Protein AF-A0A6B3HU28-F1 (afdb_monomer_lite)

Radius of gyration: 21.32 Å; chains: 1; bounding box: 40×39×51 Å

Secondary structure (DSSP, 8-state):
-------SSS-EEEEEEEEEE-TTS-EEEEEEEEESS-SS---EEEEEEEE-S-SSTT-PPPPPSS--SSSPTT------TTHHHHHHHTT----

Foldseek 3Di:
DDDDDDDPPWDKDKDWDWADQDPQRKIKIWIWIFTPPDPDTDIDTDDIDIDGPDPPVPDDPPQPPDVPDPVDPPDDDDDCVCVQVVCVVVVNPDD

Sequence (95 aa):
QSPLLIPADTAVRLQVRVGAADAHGSRSLDLFSCREDATTPHWTAHATGVLTADATTRKPPPAPDDPGSWPPPGAVPIPVDDLYERFQVSGYGYG

pLDDT: mean 90.23, std 8.97, range [58.81, 97.94]

Structure (mmCIF, N/CA/C/O backbone):
data_AF-A0A6B3HU28-F1
#
_entry.id   AF-A0A6B3HU28-F1
#
loop_
_atom_site.group_PDB
_atom_site.id
_atom_site.type_symbol
_atom_site.label_atom_id
_atom_site.label_alt_id
_atom_site.label_comp_id
_atom_site.label_asym_id
_atom_site.label_entity_id
_atom_site.label_seq_id
_atom_site.pdbx_PDB_ins_code
_atom_site.Cartn_x
_atom_site.Cartn_y
_atom_site.Cartn_z
_atom_site.occupancy
_atom_site.B_iso_or_equiv
_atom_site.auth_seq_id
_atom_site.auth_comp_id
_atom_site.auth_asym_id
_atom_site.auth_atom_id
_atom_site.pdbx_PDB_model_num
ATOM 1 N N . GLN A 1 1 ? 4.079 -3.461 12.799 1.00 74.31 1 GLN A N 1
ATOM 2 C CA . GLN A 1 1 ? 3.248 -2.823 11.756 1.00 74.31 1 GLN A CA 1
ATOM 3 C C . GLN A 1 1 ? 2.081 -3.759 11.513 1.00 74.31 1 GLN A C 1
ATOM 5 O O . GLN A 1 1 ? 2.338 -4.950 11.377 1.00 74.31 1 GLN A O 1
ATOM 10 N N . SER A 1 2 ? 0.843 -3.266 11.546 1.00 91.56 2 SER A N 1
ATOM 11 C CA . SER A 1 2 ? -0.360 -4.104 11.421 1.00 91.56 2 SER A CA 1
ATOM 12 C C . SER A 1 2 ? -1.111 -3.789 10.122 1.00 91.56 2 SER A C 1
ATOM 14 O O . SER A 1 2 ? -1.118 -2.626 9.720 1.00 91.56 2 SER A O 1
ATOM 16 N N . PRO A 1 3 ? -1.776 -4.757 9.467 1.00 94.88 3 PRO A N 1
ATOM 17 C CA . PRO A 1 3 ? -2.641 -4.478 8.320 1.00 94.88 3 PRO A CA 1
ATOM 18 C C . PRO A 1 3 ? -3.788 -3.527 8.677 1.00 94.88 3 PRO A C 1
ATOM 20 O O . PRO A 1 3 ? -4.277 -3.525 9.809 1.00 94.88 3 PRO A O 1
ATOM 23 N N . LEU A 1 4 ? -4.225 -2.727 7.705 1.00 94.69 4 LEU A N 1
ATOM 24 C CA . LEU A 1 4 ? -5.441 -1.927 7.809 1.00 94.69 4 LEU A CA 1
ATOM 25 C C . LEU A 1 4 ? -6.616 -2.736 7.257 1.00 94.69 4 LEU A C 1
ATOM 27 O O . LEU A 1 4 ? -6.712 -2.942 6.051 1.00 94.69 4 LEU A O 1
ATOM 31 N N . LEU A 1 5 ? -7.501 -3.193 8.140 1.00 92.44 5 LEU A N 1
ATOM 32 C CA . LEU A 1 5 ? -8.743 -3.848 7.736 1.00 92.44 5 LEU A CA 1
ATOM 33 C C . LEU A 1 5 ? -9.762 -2.788 7.311 1.00 92.44 5 LEU A C 1
ATOM 35 O O . LEU A 1 5 ? -10.014 -1.849 8.067 1.00 92.44 5 LEU A O 1
ATOM 39 N N . ILE A 1 6 ? -10.350 -2.957 6.125 1.00 91.06 6 ILE A N 1
ATOM 40 C CA . ILE A 1 6 ? -11.414 -2.093 5.605 1.00 91.06 6 ILE A CA 1
ATOM 41 C C . ILE A 1 6 ? -12.757 -2.794 5.841 1.00 91.06 6 ILE A C 1
ATOM 43 O O . ILE A 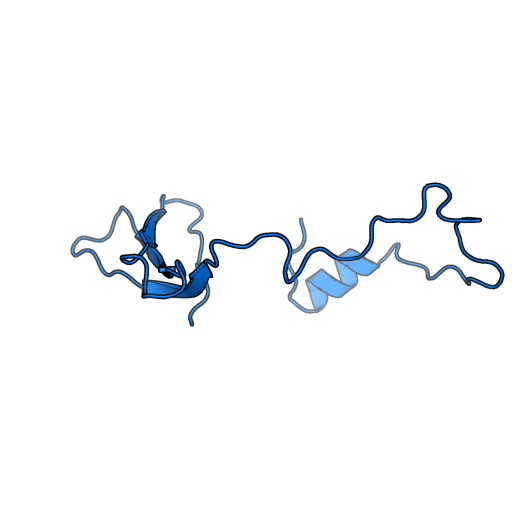1 6 ? -13.022 -3.817 5.209 1.00 91.06 6 ILE A O 1
ATOM 47 N N . PRO A 1 7 ? -13.588 -2.301 6.772 1.00 90.94 7 PRO A N 1
ATOM 48 C CA . PRO A 1 7 ? -14.923 -2.841 6.997 1.00 90.94 7 PRO A CA 1
ATOM 49 C C . PRO A 1 7 ? -15.819 -2.536 5.794 1.00 90.94 7 PRO A C 1
ATOM 51 O O . PRO A 1 7 ? -15.690 -1.481 5.179 1.00 90.94 7 PRO A O 1
ATOM 54 N N . ALA A 1 8 ? -16.738 -3.442 5.467 1.00 90.38 8 ALA A N 1
ATOM 55 C CA . ALA A 1 8 ? -17.664 -3.245 4.348 1.00 90.38 8 ALA A CA 1
ATOM 56 C C . ALA A 1 8 ? -18.753 -2.196 4.647 1.00 90.38 8 ALA A C 1
ATOM 58 O O . ALA A 1 8 ? -19.343 -1.631 3.732 1.00 90.38 8 ALA A O 1
ATOM 59 N N . ASP A 1 9 ? -19.029 -1.964 5.927 1.00 93.81 9 ASP A N 1
ATOM 60 C CA . ASP A 1 9 ? -20.201 -1.260 6.445 1.00 93.81 9 ASP A CA 1
ATOM 61 C C . ASP A 1 9 ? -19.872 0.033 7.202 1.00 93.81 9 ASP A C 1
ATOM 63 O O . ASP A 1 9 ? -20.758 0.857 7.426 1.00 93.81 9 ASP A O 1
ATOM 67 N N . THR A 1 10 ? -18.604 0.238 7.560 1.00 92.75 10 THR A N 1
ATOM 68 C CA . THR A 1 10 ? -18.171 1.385 8.361 1.00 92.75 10 THR A CA 1
ATOM 69 C C . THR A 1 10 ? -16.933 2.028 7.757 1.00 92.75 10 THR A C 1
ATOM 71 O O . THR A 1 10 ? -15.963 1.358 7.399 1.00 92.75 10 THR A O 1
ATOM 74 N N . ALA A 1 11 ? -16.925 3.358 7.730 1.00 94.06 11 ALA A N 1
ATOM 75 C CA . ALA A 1 11 ? -15.740 4.126 7.399 1.00 94.06 11 ALA A CA 1
ATOM 76 C C . ALA A 1 11 ? -14.633 4.015 8.469 1.00 94.06 11 ALA A C 1
ATOM 78 O O . ALA A 1 11 ? -14.839 3.723 9.654 1.00 94.06 11 ALA A O 1
ATOM 79 N N . VAL A 1 12 ? -13.405 4.264 8.017 1.00 95.94 12 VAL A N 1
ATOM 80 C CA . VAL A 1 12 ? -12.207 4.283 8.852 1.00 95.94 12 VAL A CA 1
ATOM 81 C C . VAL A 1 12 ? -11.580 5.667 8.777 1.00 95.94 12 VAL A C 1
ATOM 83 O O . VAL A 1 12 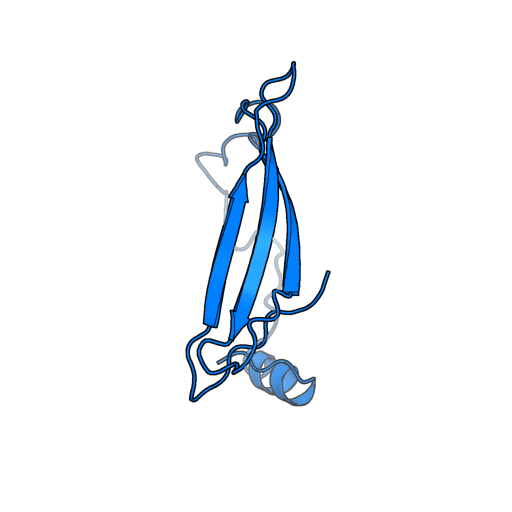? -11.318 6.188 7.695 1.00 95.94 12 VAL A O 1
ATOM 86 N N . ARG A 1 13 ? -11.295 6.259 9.937 1.00 95.38 13 ARG A N 1
ATOM 87 C CA . ARG A 1 13 ? -10.545 7.511 10.028 1.00 95.38 13 ARG A CA 1
ATOM 88 C C . ARG A 1 13 ? -9.065 7.217 9.867 1.00 95.38 13 ARG A C 1
ATOM 90 O O . ARG A 1 13 ? -8.513 6.403 10.606 1.00 95.38 13 ARG A O 1
ATOM 97 N N . LEU A 1 14 ? -8.426 7.921 8.942 1.00 96.25 14 LEU A N 1
ATOM 98 C CA . LEU A 1 14 ? -6.985 7.867 8.733 1.00 96.25 14 LEU A CA 1
ATOM 99 C C . LEU A 1 14 ? -6.318 9.092 9.344 1.00 96.25 14 LEU A C 1
ATOM 101 O O . LEU A 1 14 ? -6.815 10.211 9.232 1.00 96.25 14 LEU A O 1
ATOM 105 N N . GLN A 1 15 ? -5.165 8.875 9.968 1.00 97.12 15 GLN A N 1
ATOM 106 C CA . GLN A 1 15 ? -4.317 9.949 10.454 1.00 97.12 15 GLN A CA 1
ATOM 107 C C . GLN A 1 15 ? -2.886 9.718 9.995 1.00 97.12 15 GLN A C 1
ATOM 109 O O . GLN A 1 15 ? -2.265 8.713 10.334 1.00 97.12 15 GLN A O 1
ATOM 114 N N . VAL A 1 16 ? -2.361 10.696 9.265 1.00 97.75 16 VAL A N 1
ATOM 115 C CA . VAL A 1 16 ? -0.958 10.754 8.872 1.00 97.75 16 VAL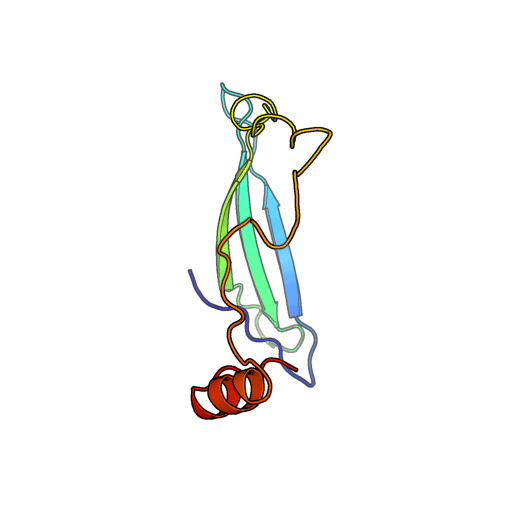 A CA 1
ATOM 116 C C . VAL A 1 16 ? -0.285 11.819 9.723 1.00 97.75 16 VAL A C 1
ATOM 118 O O . VAL A 1 16 ? -0.689 12.981 9.700 1.00 97.75 16 VAL A O 1
ATOM 121 N N . ARG A 1 17 ? 0.718 11.426 10.505 1.00 97.94 17 ARG A N 1
ATOM 122 C CA . ARG A 1 17 ? 1.525 12.344 11.309 1.00 97.94 17 ARG A CA 1
ATOM 123 C C . ARG A 1 17 ? 2.860 12.547 10.624 1.00 97.94 17 ARG A C 1
ATOM 125 O O . ARG A 1 17 ? 3.519 11.579 10.259 1.00 97.94 17 ARG A O 1
ATOM 132 N N . VAL A 1 18 ? 3.241 13.810 10.470 1.00 97.50 18 VAL A N 1
ATOM 133 C CA . VAL A 1 18 ? 4.546 14.197 9.941 1.00 97.50 18 VAL A CA 1
ATOM 134 C C . VAL A 1 18 ? 5.280 14.982 11.015 1.00 97.50 18 VAL A C 1
ATOM 136 O O . VAL A 1 18 ? 4.770 15.984 11.518 1.00 97.50 18 VAL A O 1
ATOM 139 N N . GLY A 1 19 ? 6.464 14.503 11.378 1.00 96.44 19 GLY A N 1
ATOM 140 C CA . GLY A 1 19 ? 7.318 15.135 12.370 1.00 96.44 19 GLY A CA 1
ATOM 141 C C . GLY A 1 19 ? 7.925 16.458 11.898 1.00 96.44 19 GLY A C 1
ATOM 142 O O . GLY A 1 19 ? 7.897 16.834 10.716 1.00 96.44 19 GLY A O 1
ATOM 143 N N . ALA A 1 20 ? 8.529 17.167 12.852 1.00 95.88 20 ALA A N 1
ATOM 144 C CA . ALA A 1 20 ? 9.422 18.273 12.536 1.00 95.88 20 ALA A CA 1
ATOM 145 C C . ALA A 1 20 ? 10.585 17.783 11.658 1.00 95.88 20 ALA A C 1
ATOM 147 O O . ALA A 1 20 ? 10.943 16.605 11.680 1.00 95.88 20 ALA A O 1
ATOM 148 N N . ALA A 1 21 ? 11.150 18.696 10.869 1.00 94.56 21 ALA A N 1
ATOM 149 C CA . ALA A 1 21 ? 12.367 18.397 10.134 1.00 94.56 21 ALA A CA 1
ATOM 150 C C . ALA A 1 21 ? 13.535 18.260 11.115 1.00 94.56 21 ALA A C 1
ATOM 152 O O . ALA A 1 21 ? 13.672 19.076 12.028 1.00 94.56 21 ALA A O 1
ATOM 153 N N . ASP A 1 22 ? 14.368 17.248 10.907 1.00 91.06 22 ASP A N 1
ATOM 154 C CA . ASP A 1 22 ? 15.667 17.139 11.554 1.00 91.06 22 ASP A CA 1
ATOM 155 C C . ASP A 1 22 ? 16.705 18.069 10.895 1.00 91.06 22 ASP A C 1
ATOM 157 O O . ASP A 1 22 ? 16.403 18.833 9.971 1.00 91.06 22 ASP A O 1
ATOM 161 N N . ALA A 1 23 ? 17.953 18.000 11.366 1.00 89.38 23 ALA A N 1
ATOM 162 C CA . ALA A 1 23 ? 19.061 18.803 10.846 1.00 89.38 23 ALA A CA 1
ATOM 163 C C . ALA A 1 23 ? 19.359 18.569 9.350 1.00 89.38 23 ALA A C 1
ATOM 165 O O . ALA A 1 23 ? 19.982 19.416 8.712 1.00 89.38 23 ALA A O 1
ATOM 166 N N . HIS A 1 24 ? 18.908 17.448 8.784 1.00 85.62 24 HIS A N 1
ATOM 167 C CA . HIS A 1 24 ? 19.071 17.083 7.377 1.00 85.62 24 HIS A CA 1
ATOM 168 C C . HIS A 1 24 ? 17.799 17.335 6.552 1.00 85.62 24 HIS A C 1
ATOM 170 O O . HIS A 1 24 ? 17.731 16.954 5.384 1.00 85.62 24 HIS A O 1
ATOM 176 N N . GLY A 1 25 ? 16.779 17.967 7.142 1.00 88.69 25 GLY A N 1
ATOM 177 C CA . GLY A 1 25 ? 15.498 18.217 6.487 1.00 88.69 25 GLY A CA 1
ATOM 178 C C . GLY A 1 25 ? 14.587 16.988 6.403 1.00 88.69 25 GLY A C 1
ATOM 179 O O . GLY A 1 25 ? 13.533 17.071 5.769 1.00 88.69 25 GLY A O 1
ATOM 180 N N . SER A 1 26 ? 14.960 15.863 7.022 1.00 92.44 26 SER A N 1
ATOM 181 C CA . SER A 1 26 ? 14.150 14.644 7.028 1.00 92.44 26 SER A CA 1
ATOM 182 C C . SER A 1 26 ? 13.070 14.705 8.104 1.00 92.44 26 SER A C 1
ATOM 184 O O . SER A 1 26 ? 13.242 15.342 9.140 1.00 92.44 26 SER A O 1
ATOM 186 N N . ARG A 1 27 ? 11.927 14.062 7.863 1.00 95.94 27 ARG A N 1
ATOM 187 C CA . ARG A 1 27 ? 10.758 14.085 8.753 1.00 95.94 27 ARG A CA 1
ATOM 188 C C . ARG A 1 27 ? 10.278 12.671 9.021 1.00 95.94 27 ARG A C 1
ATOM 190 O O . ARG A 1 27 ? 10.164 11.884 8.084 1.00 95.94 27 ARG A O 1
ATOM 197 N N . SER A 1 28 ? 9.940 12.359 10.269 1.00 96.50 28 SER A N 1
ATOM 198 C CA . SER A 1 28 ? 9.233 11.112 10.569 1.00 96.50 28 SER A CA 1
ATOM 199 C C . SER A 1 28 ? 7.833 11.134 9.952 1.00 96.50 28 SER A C 1
ATOM 201 O O . SER A 1 28 ? 7.197 12.187 9.869 1.00 96.50 28 SER A O 1
ATOM 203 N N . LEU A 1 29 ? 7.364 9.973 9.513 1.00 97.31 29 LEU A N 1
ATOM 204 C CA . LEU A 1 29 ? 6.026 9.742 8.985 1.00 97.31 29 LEU A CA 1
ATOM 205 C C . LEU A 1 29 ? 5.411 8.572 9.739 1.00 97.31 29 LEU A C 1
ATOM 207 O O . LEU A 1 29 ? 5.989 7.490 9.736 1.00 97.31 29 LEU A O 1
ATOM 211 N N . ASP A 1 30 ? 4.217 8.754 10.285 1.00 97.56 30 ASP A N 1
ATOM 212 C CA . ASP A 1 30 ? 3.456 7.680 10.918 1.00 97.56 30 ASP A CA 1
ATOM 213 C C . ASP A 1 30 ? 2.023 7.660 10.375 1.00 97.56 30 ASP A C 1
ATOM 215 O O . ASP A 1 30 ? 1.358 8.695 10.308 1.00 97.56 30 ASP A O 1
ATOM 219 N N . LEU A 1 31 ? 1.535 6.479 9.997 1.00 97.69 31 LEU A N 1
ATOM 220 C CA . LEU A 1 31 ? 0.176 6.254 9.509 1.00 97.69 31 LEU A CA 1
ATOM 221 C C . LEU A 1 31 ? -0.609 5.435 10.529 1.00 97.69 31 LEU A C 1
ATOM 223 O O . LEU A 1 31 ? -0.265 4.286 10.821 1.00 97.69 31 LEU A O 1
ATOM 227 N N . PHE A 1 32 ? -1.713 6.007 10.995 1.00 97.25 32 PHE A N 1
ATOM 228 C CA . PHE A 1 32 ? -2.644 5.372 11.911 1.00 97.25 32 PHE A CA 1
ATOM 229 C C . PHE A 1 32 ? -4.043 5.288 11.318 1.00 97.25 32 PHE A C 1
ATOM 231 O O . PHE A 1 32 ? -4.430 6.099 10.473 1.00 97.25 32 PHE A O 1
ATOM 238 N N . SER A 1 33 ? -4.830 4.349 11.833 1.00 96.62 33 SER A N 1
ATOM 239 C CA . SER A 1 33 ? -6.265 4.310 11.589 1.00 96.62 33 SER A CA 1
ATOM 240 C C . SER A 1 33 ? -7.064 4.093 12.868 1.00 96.62 33 SER A C 1
ATOM 242 O O . SER A 1 33 ? -6.557 3.548 13.850 1.00 96.62 33 SER A O 1
ATOM 244 N N . CYS A 1 34 ? -8.321 4.520 12.849 1.00 95.44 34 CYS A N 1
ATOM 245 C CA . CYS A 1 34 ? -9.307 4.214 13.873 1.00 95.44 34 CYS A CA 1
ATOM 246 C C . CYS A 1 34 ? -10.668 4.041 13.202 1.00 95.44 34 CYS A C 1
ATOM 248 O O . CYS A 1 34 ? -11.057 4.870 12.376 1.00 95.44 34 CYS A O 1
ATOM 250 N N . ARG A 1 35 ? -11.430 3.015 13.588 1.00 93.81 35 ARG A N 1
ATOM 251 C CA . ARG A 1 35 ? -12.822 2.886 13.139 1.00 93.81 35 ARG A CA 1
ATOM 252 C C . ARG A 1 35 ? -13.637 4.118 13.536 1.00 93.81 35 ARG A C 1
ATOM 254 O O . ARG A 1 35 ? -13.376 4.747 14.571 1.00 93.81 35 ARG A O 1
ATOM 261 N N . GLU A 1 36 ? -14.591 4.491 12.694 1.00 92.31 36 GLU A N 1
ATOM 262 C CA . GLU A 1 36 ? -15.465 5.632 12.968 1.00 92.31 36 GLU A CA 1
ATOM 263 C C . GLU A 1 36 ? -16.525 5.314 14.032 1.00 92.31 36 GLU A C 1
ATOM 265 O O . GLU A 1 36 ? -16.793 6.150 14.888 1.00 92.31 36 GLU A O 1
ATOM 270 N N . ASP A 1 37 ? -17.032 4.080 14.052 1.00 91.06 37 ASP A N 1
ATOM 271 C CA . ASP A 1 37 ? -18.070 3.592 14.974 1.00 91.06 37 ASP A CA 1
ATOM 272 C C . ASP A 1 37 ? -17.560 3.163 16.363 1.00 91.06 37 ASP A C 1
ATOM 274 O O . ASP A 1 37 ? -18.335 2.706 17.205 1.00 91.06 37 ASP A O 1
ATOM 278 N N . ALA A 1 38 ? -16.260 3.300 16.633 1.00 88.12 38 ALA A N 1
ATOM 279 C CA . ALA A 1 38 ? -15.685 2.906 17.912 1.00 88.12 38 ALA A CA 1
ATOM 280 C C . ALA A 1 38 ? -16.134 3.853 19.040 1.00 88.12 38 ALA A C 1
ATOM 282 O O . ALA A 1 38 ? -15.812 5.043 19.028 1.00 88.12 38 ALA A O 1
ATOM 283 N N . THR A 1 39 ? -16.802 3.306 20.062 1.00 87.50 39 THR A N 1
ATOM 284 C CA . THR A 1 39 ? -17.247 4.052 21.258 1.00 87.50 39 THR A CA 1
ATOM 285 C C . THR A 1 39 ? -16.091 4.708 22.012 1.00 87.50 39 THR A C 1
ATOM 287 O O . THR A 1 39 ? -16.249 5.776 22.595 1.00 87.50 39 THR A O 1
ATOM 290 N N . THR A 1 40 ? -14.911 4.086 21.988 1.00 90.31 40 THR A N 1
ATOM 291 C CA . THR A 1 40 ? -13.646 4.676 22.433 1.00 90.31 40 THR A CA 1
ATOM 292 C C . THR A 1 40 ? -12.639 4.583 21.287 1.00 90.31 40 THR A C 1
ATOM 294 O O . THR A 1 40 ? -12.327 3.470 20.858 1.00 90.31 40 THR A O 1
ATOM 297 N N . PRO A 1 41 ? -12.126 5.714 20.765 1.00 89.75 41 PRO A N 1
ATOM 298 C CA . PRO A 1 41 ? -11.185 5.695 19.653 1.00 89.75 41 PRO A CA 1
ATOM 299 C C . PRO A 1 41 ? -9.896 4.952 20.014 1.00 89.75 41 PRO A C 1
ATOM 301 O O . PRO A 1 41 ? -9.162 5.368 20.911 1.00 89.75 41 PRO A O 1
ATOM 304 N N . HIS A 1 42 ? -9.596 3.885 19.279 1.00 92.19 42 HIS A N 1
ATOM 305 C CA . HIS A 1 42 ? -8.338 3.154 19.387 1.00 92.19 42 HIS A CA 1
ATOM 306 C C . HIS A 1 42 ? -7.551 3.287 18.081 1.00 92.19 42 HIS A C 1
ATOM 308 O O . HIS A 1 42 ? -7.917 2.712 17.054 1.00 92.19 42 HIS A O 1
ATOM 314 N N . TRP A 1 43 ? -6.463 4.056 18.126 1.00 95.94 43 TRP A N 1
ATOM 315 C CA . TRP A 1 43 ? -5.598 4.283 16.971 1.00 95.94 43 TRP A CA 1
ATOM 316 C C . TRP A 1 43 ? -4.598 3.140 16.803 1.00 95.94 43 TRP A C 1
ATOM 318 O O . TRP A 1 43 ? -3.798 2.869 17.695 1.00 95.94 43 TRP A O 1
ATOM 328 N N . THR A 1 44 ? -4.609 2.499 15.637 1.00 96.06 44 THR A N 1
ATOM 329 C CA . THR A 1 44 ? -3.683 1.415 15.282 1.00 96.06 44 THR A CA 1
ATOM 330 C C . THR A 1 44 ? -2.635 1.928 14.304 1.00 96.06 44 THR A C 1
ATOM 332 O O . THR A 1 44 ? -2.988 2.573 13.323 1.00 96.06 44 THR A O 1
ATOM 335 N N . ALA A 1 45 ? -1.354 1.652 14.560 1.00 96.88 45 ALA A N 1
ATOM 336 C CA . ALA A 1 45 ? -0.254 2.019 13.667 1.00 96.88 45 ALA A CA 1
ATOM 337 C C . ALA A 1 45 ? -0.093 0.998 12.528 1.00 96.88 45 ALA A C 1
ATOM 339 O O . ALA A 1 45 ? 0.095 -0.199 12.775 1.00 96.88 45 ALA A O 1
ATOM 340 N N . HIS A 1 46 ? -0.102 1.478 11.286 1.00 97.06 46 HIS A N 1
ATOM 341 C CA . HIS A 1 46 ? -0.010 0.638 10.089 1.00 97.06 46 HIS A CA 1
ATOM 342 C C . HIS A 1 46 ? 1.334 0.759 9.390 1.00 97.06 46 HIS A C 1
ATOM 344 O O . HIS A 1 46 ? 1.945 -0.258 9.075 1.00 97.06 46 HIS A O 1
ATOM 350 N N . ALA A 1 47 ? 1.802 1.990 9.194 1.00 96.69 47 ALA A N 1
ATOM 351 C CA . ALA A 1 47 ? 3.062 2.279 8.526 1.00 96.69 47 ALA A CA 1
ATOM 352 C C . ALA A 1 47 ? 3.839 3.359 9.285 1.00 96.69 47 ALA A C 1
ATOM 354 O O . ALA A 1 47 ? 3.253 4.225 9.930 1.00 96.69 47 ALA A O 1
ATOM 355 N N . THR A 1 48 ? 5.164 3.291 9.201 1.00 96.31 48 THR A N 1
ATOM 356 C CA . THR A 1 48 ? 6.098 4.268 9.767 1.00 96.31 48 THR A CA 1
ATOM 357 C C . THR A 1 48 ? 7.227 4.438 8.768 1.00 96.31 48 THR A C 1
ATOM 359 O O . THR A 1 48 ? 7.634 3.460 8.139 1.00 96.31 48 THR A O 1
ATOM 362 N N . GLY A 1 49 ? 7.752 5.642 8.618 1.00 94.56 49 GLY A N 1
ATOM 363 C CA . GLY A 1 49 ? 8.787 5.919 7.637 1.00 94.56 49 GLY A CA 1
ATOM 364 C C . GLY A 1 49 ? 9.454 7.266 7.844 1.00 94.56 49 GLY A C 1
ATOM 365 O O . GLY A 1 49 ? 9.221 7.958 8.834 1.00 94.56 49 GLY A O 1
ATOM 366 N N . VAL A 1 50 ? 10.301 7.625 6.886 1.00 94.75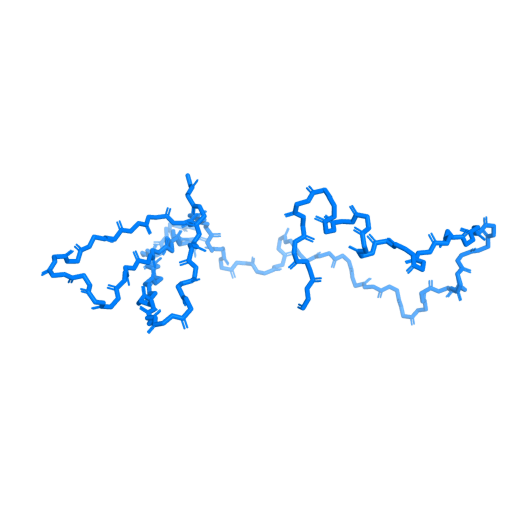 50 VAL A N 1
ATOM 367 C CA . VAL A 1 50 ? 11.019 8.897 6.868 1.00 94.75 50 VAL A CA 1
ATOM 368 C C . VAL A 1 50 ? 10.831 9.538 5.501 1.00 94.75 50 VAL A C 1
ATOM 370 O O . VAL A 1 50 ? 11.074 8.906 4.473 1.00 94.75 50 VAL A O 1
ATOM 373 N N . LEU A 1 51 ? 10.397 10.794 5.498 1.00 92.31 51 LEU A N 1
ATOM 374 C CA . LEU A 1 51 ? 10.360 11.650 4.319 1.00 92.31 51 LEU A CA 1
ATOM 375 C C . LEU A 1 51 ? 11.667 12.434 4.256 1.00 92.31 51 LEU A C 1
ATOM 377 O O . LEU A 1 51 ? 11.996 13.139 5.207 1.00 92.31 51 LEU A O 1
ATOM 381 N N . THR A 1 52 ? 12.399 12.338 3.153 1.00 89.88 52 THR A N 1
ATOM 382 C CA . THR A 1 52 ? 13.622 13.117 2.920 1.00 89.88 52 THR A CA 1
ATOM 383 C C . THR A 1 52 ? 13.305 14.332 2.052 1.00 89.88 52 THR A C 1
ATOM 385 O O . THR A 1 52 ? 12.499 14.241 1.129 1.00 89.88 52 THR A O 1
ATOM 388 N N . ALA A 1 53 ? 13.937 15.475 2.331 1.00 81.38 53 ALA A N 1
ATOM 389 C CA . ALA A 1 53 ? 13.754 16.692 1.530 1.00 81.38 53 ALA A CA 1
ATOM 390 C C . ALA A 1 53 ? 14.331 16.566 0.110 1.00 81.38 53 ALA A C 1
ATOM 392 O O . ALA A 1 53 ? 13.914 17.275 -0.803 1.00 81.38 53 ALA A O 1
ATOM 393 N N . ASP A 1 54 ? 15.291 15.662 -0.072 1.00 77.19 54 ASP A N 1
ATOM 394 C CA . ASP A 1 54 ? 15.947 15.448 -1.346 1.00 77.19 54 ASP A CA 1
ATOM 395 C C . ASP A 1 54 ? 15.265 14.332 -2.151 1.00 77.19 54 ASP A C 1
ATOM 397 O O . ASP A 1 54 ? 15.244 13.167 -1.749 1.00 77.19 54 ASP A O 1
ATOM 401 N N . ALA A 1 55 ? 14.715 14.706 -3.307 1.00 64.94 55 ALA A N 1
ATOM 402 C CA . ALA A 1 55 ? 14.178 13.778 -4.300 1.00 64.94 55 ALA A CA 1
ATOM 403 C C . ALA A 1 55 ? 15.268 13.220 -5.241 1.00 64.94 55 ALA A C 1
ATOM 405 O O . ALA A 1 55 ? 15.002 12.300 -6.015 1.00 64.94 55 ALA A O 1
ATOM 406 N N . THR A 1 56 ? 16.484 13.779 -5.217 1.00 61.41 56 THR A N 1
ATOM 407 C CA . THR A 1 56 ? 17.548 13.490 -6.192 1.00 61.41 56 THR A CA 1
ATOM 408 C C . THR A 1 56 ? 18.466 12.345 -5.774 1.00 61.41 56 THR A C 1
ATOM 410 O O . THR A 1 56 ? 18.879 11.570 -6.635 1.00 61.41 56 THR A O 1
ATOM 413 N N . THR A 1 57 ? 18.695 12.133 -4.475 1.00 58.81 57 THR A N 1
ATOM 414 C CA . THR A 1 57 ? 19.516 11.021 -3.945 1.00 58.81 57 THR A CA 1
ATOM 415 C C . THR A 1 57 ? 18.965 9.621 -4.242 1.00 58.81 57 THR A C 1
ATOM 417 O O . THR A 1 57 ? 19.693 8.638 -4.111 1.00 58.81 57 THR A O 1
ATOM 420 N N . ARG A 1 58 ? 17.705 9.502 -4.684 1.00 59.31 58 ARG A N 1
ATOM 421 C CA . ARG A 1 58 ? 17.091 8.238 -5.126 1.00 59.31 58 ARG A CA 1
ATOM 422 C C . ARG A 1 58 ? 16.252 8.411 -6.393 1.00 59.31 58 ARG A C 1
ATOM 424 O O . ARG A 1 58 ? 15.217 7.767 -6.544 1.00 59.31 58 ARG A O 1
ATOM 431 N N . LYS A 1 59 ? 16.663 9.287 -7.311 1.00 66.31 59 LYS A N 1
ATOM 432 C CA . LYS A 1 59 ? 16.057 9.295 -8.645 1.00 66.31 59 LYS A CA 1
ATOM 433 C C . LYS A 1 59 ? 16.674 8.132 -9.435 1.00 66.31 59 LYS A C 1
ATOM 435 O O . LYS A 1 59 ? 17.875 8.190 -9.702 1.00 66.31 59 LYS A O 1
ATOM 440 N N . PRO A 1 60 ? 15.924 7.068 -9.791 1.00 72.38 60 PRO A N 1
ATOM 441 C CA . PRO A 1 60 ? 16.439 6.101 -10.751 1.00 72.38 60 PRO A CA 1
ATOM 442 C C . PRO A 1 60 ? 16.822 6.845 -12.041 1.00 72.38 60 PRO A C 1
ATOM 444 O O . PRO A 1 60 ? 16.218 7.885 -12.339 1.00 72.38 60 PRO A O 1
ATOM 447 N N . PRO A 1 61 ? 17.833 6.368 -12.791 1.00 76.44 61 PRO A N 1
ATOM 448 C CA . PRO A 1 61 ? 18.138 6.952 -14.089 1.00 76.44 61 PRO A CA 1
ATOM 449 C C . PRO A 1 61 ? 16.845 7.041 -14.914 1.00 76.44 61 PRO A C 1
ATOM 451 O O . PRO A 1 61 ? 15.980 6.169 -14.769 1.00 76.44 61 PRO A O 1
ATOM 454 N N . PRO A 1 62 ? 16.666 8.108 -15.716 1.00 75.56 62 PRO A N 1
ATOM 455 C CA . PRO A 1 62 ? 15.501 8.203 -16.583 1.00 75.56 62 PRO A CA 1
ATOM 456 C C . PRO A 1 62 ? 15.385 6.911 -17.393 1.00 75.56 62 PRO A C 1
ATOM 458 O O . PRO A 1 62 ? 16.401 6.362 -17.831 1.00 75.56 62 PRO A O 1
ATOM 461 N N . ALA A 1 63 ? 14.157 6.408 -17.540 1.00 79.31 63 ALA A N 1
ATOM 462 C CA . ALA A 1 63 ? 13.913 5.306 -18.456 1.00 79.31 63 ALA A CA 1
ATOM 463 C C . ALA A 1 63 ? 14.475 5.694 -19.836 1.00 79.31 63 ALA A C 1
ATOM 465 O O . ALA A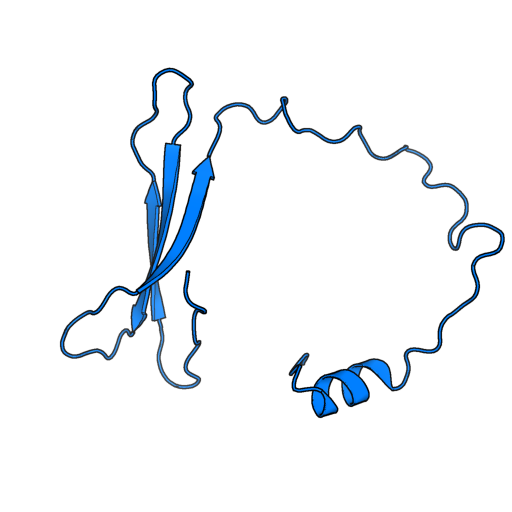 1 63 ? 14.389 6.871 -20.201 1.00 79.31 63 ALA A O 1
ATOM 466 N N . PRO A 1 64 ? 15.092 4.756 -20.570 1.00 78.94 64 PRO A N 1
ATOM 467 C CA . PRO A 1 64 ? 15.576 5.052 -21.908 1.00 78.94 64 PRO A CA 1
ATOM 468 C C . PRO A 1 64 ? 14.410 5.524 -22.787 1.00 78.94 64 PRO A C 1
ATOM 470 O O . PRO A 1 64 ? 13.307 4.983 -22.693 1.00 78.94 64 PRO A O 1
ATOM 473 N N . ASP A 1 65 ? 14.663 6.524 -23.635 1.00 79.00 65 ASP A N 1
ATOM 474 C CA . ASP A 1 65 ? 13.658 7.078 -24.557 1.00 79.00 65 ASP A CA 1
ATOM 475 C C . ASP A 1 65 ? 13.141 6.021 -25.554 1.00 79.00 65 ASP A C 1
ATOM 477 O O . ASP A 1 65 ? 12.021 6.123 -26.051 1.00 79.00 65 ASP A O 1
ATOM 481 N N . ASP A 1 66 ? 13.947 4.982 -25.804 1.00 81.06 66 ASP A N 1
ATOM 482 C CA . ASP A 1 66 ? 13.569 3.767 -26.520 1.00 81.06 66 ASP A CA 1
ATOM 483 C C . ASP A 1 66 ? 13.669 2.559 -25.563 1.00 81.06 66 ASP A C 1
ATOM 485 O O . ASP A 1 66 ? 14.779 2.166 -25.183 1.00 81.06 66 ASP A O 1
ATOM 489 N N . PRO A 1 67 ? 12.541 1.956 -25.144 1.00 76.69 67 PRO A N 1
ATOM 490 C CA . PRO A 1 67 ? 12.538 0.780 -24.275 1.00 76.69 67 PRO A CA 1
ATOM 491 C C . PRO A 1 67 ? 13.047 -0.494 -24.976 1.00 76.69 67 PRO A C 1
ATOM 493 O O . PRO A 1 67 ? 13.148 -1.543 -24.336 1.00 76.69 67 PRO A O 1
ATOM 496 N N . GLY A 1 68 ? 13.374 -0.420 -26.271 1.00 84.69 68 GLY A N 1
ATOM 497 C CA . GLY A 1 68 ? 13.719 -1.563 -27.099 1.00 84.69 68 GLY A CA 1
ATOM 498 C C . GLY A 1 68 ? 12.489 -2.384 -27.488 1.00 84.69 68 GLY A C 1
ATOM 499 O O . GLY A 1 68 ? 11.341 -2.036 -27.207 1.00 84.69 68 GLY A O 1
ATOM 500 N N . SER A 1 69 ? 12.719 -3.507 -28.170 1.00 89.75 69 SER A N 1
ATOM 501 C CA . SER A 1 69 ? 11.633 -4.401 -28.582 1.00 89.75 69 SER A CA 1
ATOM 502 C C . SER A 1 69 ? 10.976 -5.068 -27.369 1.00 89.75 69 SER A C 1
ATOM 504 O O . SER A 1 69 ? 11.656 -5.728 -26.584 1.00 89.75 69 SER A O 1
ATOM 506 N N . TRP A 1 70 ? 9.652 -4.927 -27.246 1.00 89.50 70 TRP A N 1
ATOM 507 C CA . TRP A 1 70 ? 8.836 -5.625 -26.252 1.00 89.50 70 TRP A CA 1
ATOM 508 C C . TRP A 1 70 ? 7.820 -6.557 -26.945 1.00 89.50 70 TRP A C 1
ATOM 510 O O . TRP A 1 70 ? 7.060 -6.084 -27.793 1.00 89.50 70 TRP A O 1
ATOM 520 N N . PRO A 1 71 ? 7.768 -7.858 -26.600 1.00 91.94 71 PRO A N 1
ATOM 521 C CA . PRO A 1 71 ? 8.565 -8.505 -25.564 1.00 91.94 71 PRO A CA 1
ATOM 522 C C . PRO A 1 71 ? 10.049 -8.618 -25.971 1.00 91.94 71 PRO A C 1
ATOM 524 O O . PRO A 1 71 ? 10.350 -8.649 -27.168 1.00 91.94 71 PRO A O 1
ATOM 527 N N . PRO A 1 72 ? 10.985 -8.657 -25.004 1.00 92.69 72 PRO A N 1
ATOM 528 C CA . PRO A 1 72 ? 12.408 -8.733 -25.302 1.00 92.69 72 PRO A CA 1
ATOM 529 C C . PRO A 1 72 ? 12.727 -9.957 -26.171 1.00 92.69 72 PRO A C 1
ATOM 531 O O . PRO A 1 72 ? 12.072 -10.993 -26.023 1.00 92.69 72 PRO A O 1
ATOM 534 N N . PRO A 1 73 ? 13.732 -9.893 -27.061 1.00 93.25 73 PRO A N 1
ATOM 535 C CA . PRO A 1 73 ? 14.122 -11.042 -27.870 1.00 93.25 73 PRO A CA 1
ATOM 536 C C . PRO A 1 73 ? 14.403 -12.280 -27.010 1.00 93.25 73 PRO A C 1
ATOM 538 O O . PRO A 1 73 ? 15.155 -12.220 -26.040 1.00 93.25 73 PRO A O 1
ATOM 541 N N . GLY A 1 74 ? 13.784 -13.407 -27.366 1.00 94.56 74 GLY A N 1
ATOM 542 C CA . GLY A 1 74 ? 13.885 -14.656 -26.604 1.00 94.56 74 GLY A CA 1
ATOM 543 C C . GLY A 1 74 ? 12.935 -14.763 -25.406 1.00 94.56 74 GLY A C 1
ATOM 544 O O . GLY A 1 74 ? 12.953 -15.784 -24.722 1.00 94.56 74 GLY A O 1
ATOM 545 N N . ALA A 1 75 ? 12.087 -13.761 -25.154 1.00 95.88 75 ALA A N 1
ATOM 546 C CA . ALA A 1 75 ? 11.024 -13.877 -24.167 1.00 95.88 75 ALA A CA 1
ATOM 547 C C . ALA A 1 75 ? 10.021 -14.967 -24.567 1.00 95.88 75 ALA A C 1
ATOM 549 O O . ALA A 1 75 ? 9.578 -15.048 -25.715 1.00 95.88 75 ALA A O 1
ATOM 550 N N . VAL A 1 76 ? 9.645 -15.784 -23.587 1.00 96.62 76 VAL A N 1
ATOM 551 C CA . VAL A 1 76 ? 8.672 -16.866 -23.744 1.00 96.62 76 VAL A CA 1
ATOM 552 C C . VAL A 1 76 ? 7.388 -16.460 -23.022 1.00 96.62 76 VAL A C 1
ATOM 554 O O . VAL A 1 76 ? 7.458 -16.089 -21.848 1.00 96.62 76 VAL A O 1
ATOM 557 N N . PRO A 1 77 ? 6.220 -16.502 -23.685 1.00 94.62 77 PRO A N 1
ATOM 558 C CA . PRO A 1 77 ? 4.957 -16.178 -23.038 1.00 94.62 77 PRO A CA 1
ATOM 559 C C . PRO A 1 77 ? 4.630 -17.202 -21.947 1.00 94.62 77 PRO A C 1
ATOM 561 O O . PRO A 1 77 ? 4.821 -18.405 -22.125 1.00 94.62 77 PRO A O 1
ATOM 564 N N . ILE A 1 78 ? 4.099 -16.713 -20.829 1.00 95.38 78 ILE A N 1
ATOM 565 C CA . ILE A 1 78 ? 3.592 -17.540 -19.732 1.00 95.38 78 ILE A CA 1
ATOM 566 C C . ILE A 1 78 ? 2.060 -17.458 -19.779 1.00 95.38 78 ILE A C 1
ATOM 568 O O . ILE A 1 78 ? 1.539 -16.342 -19.738 1.00 95.38 78 ILE A O 1
ATOM 572 N N . PRO A 1 79 ? 1.335 -18.588 -19.881 1.00 94.25 79 PRO A N 1
ATOM 573 C CA . PRO A 1 79 ? -0.123 -18.593 -19.786 1.00 94.25 79 PRO A CA 1
ATOM 574 C C . PRO A 1 79 ? -0.584 -18.057 -18.427 1.00 94.25 79 PRO A C 1
ATOM 576 O O . PRO A 1 79 ? -0.052 -18.458 -17.389 1.00 94.25 79 PRO A O 1
ATOM 579 N N . VAL A 1 80 ? -1.557 -17.145 -18.437 1.00 95.62 80 VAL A N 1
ATOM 580 C CA . VAL A 1 80 ? -2.089 -16.486 -17.226 1.00 95.62 80 VAL A CA 1
ATOM 581 C C . VAL A 1 80 ? -3.614 -16.537 -17.141 1.00 95.62 80 VAL A C 1
ATOM 583 O O . VAL A 1 80 ? -4.196 -15.891 -16.274 1.00 95.62 80 VAL A O 1
ATOM 586 N N . ASP A 1 81 ? -4.264 -17.303 -18.016 1.00 96.12 81 ASP A N 1
ATOM 587 C CA . ASP A 1 81 ? -5.724 -17.381 -18.134 1.00 96.12 81 ASP A CA 1
ATOM 588 C C . ASP A 1 81 ? -6.400 -17.801 -16.817 1.00 96.12 81 ASP A C 1
ATOM 590 O O . ASP A 1 81 ? -7.447 -17.270 -16.461 1.00 96.12 81 ASP A O 1
ATOM 594 N N . ASP A 1 82 ? -5.758 -18.692 -16.054 1.00 95.06 82 ASP A N 1
ATOM 595 C CA . ASP A 1 82 ? -6.228 -19.194 -14.757 1.00 95.06 82 ASP A CA 1
ATOM 596 C C . ASP A 1 82 ? -5.541 -18.525 -13.549 1.00 95.06 82 ASP A C 1
ATOM 598 O O . ASP A 1 82 ? -5.745 -18.925 -12.399 1.00 95.06 82 ASP A O 1
ATOM 602 N N . LEU A 1 83 ? -4.700 -17.508 -13.778 1.00 95.38 83 LEU A N 1
ATOM 603 C CA . LEU A 1 83 ? -3.813 -16.958 -12.747 1.00 95.38 83 LEU A CA 1
ATOM 604 C C . LEU A 1 83 ? -4.594 -16.362 -11.572 1.00 95.38 83 LEU A C 1
ATOM 606 O O . LEU A 1 83 ? -4.257 -16.614 -10.414 1.00 95.38 83 LEU A O 1
ATOM 610 N N . TYR A 1 84 ? -5.640 -15.588 -11.864 1.00 94.94 84 TYR A N 1
ATOM 611 C CA . TYR A 1 84 ? -6.475 -14.976 -10.832 1.00 94.94 84 TYR A CA 1
ATOM 612 C C . TYR A 1 84 ? -7.241 -16.030 -10.035 1.00 94.94 84 TYR A C 1
ATOM 614 O O . TYR A 1 84 ? -7.274 -15.952 -8.812 1.00 94.94 84 TYR A O 1
ATOM 622 N N . GLU A 1 85 ? -7.780 -17.058 -10.689 1.00 94.94 85 GLU A N 1
ATOM 623 C CA . GLU A 1 85 ? -8.455 -18.167 -10.007 1.00 94.94 85 GLU A CA 1
ATOM 624 C C . GLU A 1 85 ? -7.491 -18.916 -9.078 1.00 94.94 85 GLU A C 1
ATOM 626 O O . GLU A 1 85 ? -7.810 -19.191 -7.921 1.00 94.94 85 GLU A O 1
ATOM 631 N N . ARG A 1 86 ? -6.260 -19.169 -9.535 1.00 95.19 86 ARG A N 1
ATOM 632 C CA . ARG A 1 86 ? -5.206 -19.779 -8.712 1.00 95.19 86 ARG A CA 1
ATOM 633 C C . ARG A 1 86 ? -4.815 -18.907 -7.523 1.00 95.19 86 ARG A C 1
ATOM 635 O O . ARG A 1 86 ? -4.573 -19.435 -6.436 1.00 95.19 86 ARG A O 1
ATOM 642 N N . PHE A 1 87 ? -4.765 -17.590 -7.696 1.00 96.38 87 PHE A N 1
ATOM 643 C CA . PHE A 1 87 ? -4.540 -16.647 -6.601 1.00 96.38 87 PHE A CA 1
ATOM 644 C C . PHE A 1 87 ? -5.693 -1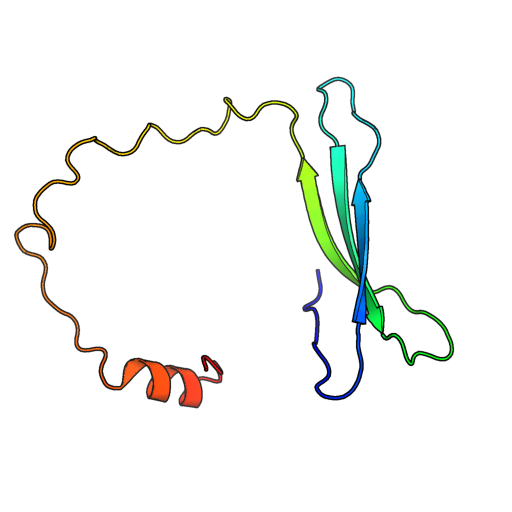6.653 -5.600 1.00 96.38 87 PHE A C 1
ATOM 646 O O . PHE A 1 87 ? -5.428 -16.736 -4.403 1.00 96.38 87 PHE A O 1
ATOM 653 N N . GLN A 1 88 ? -6.939 -16.705 -6.066 1.00 96.00 88 GLN A N 1
ATOM 654 C CA . GLN A 1 88 ? -8.125 -16.819 -5.215 1.00 96.00 88 GLN A CA 1
ATOM 655 C C . GLN A 1 88 ? -8.109 -18.107 -4.380 1.00 96.00 88 GLN A C 1
ATOM 657 O O . GLN A 1 88 ? -8.265 -18.050 -3.161 1.00 96.00 88 GLN A O 1
ATOM 662 N N . VAL A 1 89 ? -7.817 -19.260 -4.996 1.00 95.62 89 VAL A N 1
ATOM 663 C CA . VAL A 1 89 ? -7.632 -20.542 -4.281 1.00 95.62 89 VAL A CA 1
ATOM 664 C C . VAL A 1 89 ? -6.484 -20.462 -3.267 1.00 95.62 89 VAL A C 1
ATOM 666 O O . VAL A 1 89 ? -6.540 -21.092 -2.213 1.00 95.62 89 VAL A O 1
ATOM 669 N N . SER A 1 90 ? -5.465 -19.646 -3.546 1.00 95.69 90 SER A N 1
ATOM 670 C CA . SER A 1 90 ? -4.339 -19.391 -2.638 1.00 95.69 90 SER A CA 1
ATOM 671 C C . SER A 1 90 ? -4.637 -18.330 -1.564 1.00 95.69 90 SER A C 1
ATOM 673 O O . SER A 1 90 ? -3.752 -18.000 -0.777 1.00 95.69 90 SER A O 1
ATOM 675 N N . GLY A 1 91 ? -5.862 -17.794 -1.511 1.00 95.19 91 GLY A N 1
ATOM 676 C CA . GLY A 1 91 ? -6.308 -16.801 -0.528 1.00 95.19 91 GLY A CA 1
ATOM 677 C C . GLY A 1 91 ? -6.105 -15.336 -0.934 1.00 95.19 91 GLY A C 1
ATOM 678 O O . GLY A 1 91 ? -6.378 -14.440 -0.135 1.00 95.19 91 GLY A O 1
ATOM 679 N N . TYR A 1 92 ? -5.648 -15.068 -2.158 1.00 95.25 92 TYR A N 1
ATOM 680 C CA . TYR A 1 92 ? -5.483 -13.719 -2.695 1.00 95.25 92 TYR A CA 1
ATOM 681 C C . TYR A 1 92 ? -6.716 -13.289 -3.491 1.00 95.25 92 TYR A C 1
ATOM 683 O O . TYR A 1 92 ? -6.889 -13.625 -4.663 1.00 95.25 92 TYR A O 1
ATOM 691 N N . GLY A 1 93 ? -7.544 -12.488 -2.825 1.00 91.50 93 GLY A N 1
ATOM 692 C CA . GLY A 1 93 ? -8.768 -11.890 -3.347 1.00 91.50 93 GLY A CA 1
ATOM 693 C C . GLY A 1 93 ? -8.556 -10.707 -4.282 1.00 91.50 93 GLY A C 1
ATOM 694 O O . GLY A 1 93 ? -9.028 -9.619 -3.970 1.00 91.50 93 GLY A O 1
ATOM 695 N N . TYR A 1 94 ? -7.839 -10.880 -5.393 1.00 91.25 94 TYR A N 1
ATOM 696 C CA . TYR A 1 94 ? -7.733 -9.822 -6.402 1.00 91.25 94 TYR A CA 1
ATOM 697 C C . TYR A 1 94 ? -9.016 -9.773 -7.241 1.00 91.25 94 TYR A C 1
ATOM 699 O O . TYR A 1 94 ? -9.325 -10.735 -7.948 1.00 91.25 94 TYR A O 1
ATOM 707 N N . GLY A 1 95 ? -9.752 -8.666 -7.143 1.00 83.25 95 GLY A N 1
ATOM 708 C CA . GLY A 1 95 ? -11.013 -8.404 -7.840 1.00 83.25 95 GLY A CA 1
ATOM 709 C C . GLY A 1 95 ? -11.318 -6.917 -7.924 1.00 83.25 95 GLY A C 1
ATOM 710 O O . GLY A 1 95 ? -10.480 -6.119 -7.440 1.00 83.25 95 GLY A O 1
#